Protein AF-A0A939KJ71-F1 (afdb_monomer)

Nearest PDB structures (foldseek):
  4nn3-assembly1_A  TM=8.579E-01  e=1.522E-02  Maridesulfovibrio salexigens DSM 2638
  8tqn-assembly1_A  TM=7.950E-01  e=3.765E-02  Oleidesulfovibrio alaskensis G20
  4ovr-assembly2_B  TM=7.615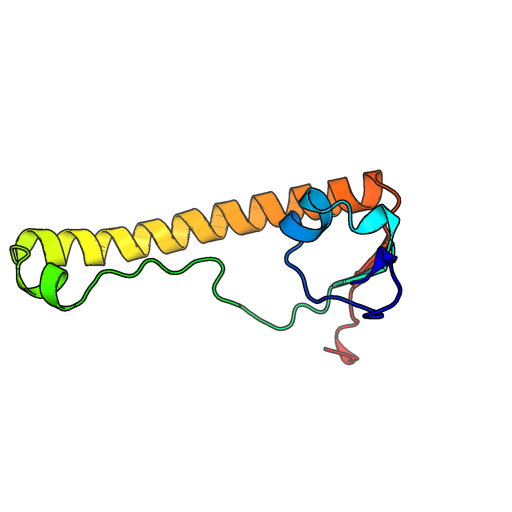E-01  e=6.085E-01  Xanthobacter autotrophicus Py2
  4n8g-assembly1_A  TM=7.804E-01  e=2.081E+00  Chromohalobacter israelensis DSM 3043
  4pfb-assembly1_A  TM=7.690E-01  e=6.251E+00  Fusobacterium nucleatum subsp. nucleatum ATCC 25586

Mean predicted aligned error: 3.79 Å

Secondary structure (DSSP, 8-state):
-TTTTS-S-----HHHHHHTTGGGT--EEEE-------S------HHHHHHS-HHHHHHHHHHHHHHHHHHHHHHHHHHHHHHHHHHHTT-EEEEPPSTT-

Foldseek 3Di:
DQQVVPDVDDDDQLLVCLVVVVCVRPQEAEAECPDDDQPDDDDDDPVVLVPDDPVVNVVCVVVVVVVRVVVVVVSVVSSVVSVVSSVVSVHDYHYDDPVRD

pLDDT: mean 94.19, std 5.19, range [70.31, 98.69]

Structure (mmCIF, N/CA/C/O backbone):
data_AF-A0A939KJ71-F1
#
_entry.id   AF-A0A939KJ71-F1
#
loop_
_atom_site.group_PDB
_atom_site.id
_atom_site.type_symbol
_atom_site.label_atom_id
_atom_site.label_alt_id
_atom_site.label_comp_id
_atom_site.label_asym_id
_atom_site.label_entity_id
_atom_site.label_seq_id
_atom_site.pdbx_PDB_ins_code
_atom_site.Cartn_x
_atom_site.Cartn_y
_atom_site.Cartn_z
_atom_site.occupancy
_atom_site.B_iso_or_equiv
_atom_site.auth_seq_id
_atom_site.auth_comp_id
_atom_site.auth_asym_id
_atom_site.auth_atom_id
_atom_site.pdbx_PDB_model_num
ATOM 1 N N . MET A 1 1 ? 18.173 -0.935 1.200 1.00 90.81 1 MET A N 1
ATOM 2 C CA . MET A 1 1 ? 18.177 -2.408 1.062 1.00 90.81 1 MET A CA 1
ATOM 3 C C . MET A 1 1 ? 18.397 -2.805 -0.389 1.00 90.81 1 MET A C 1
ATOM 5 O O . MET A 1 1 ? 19.435 -3.387 -0.652 1.00 90.81 1 MET A O 1
ATOM 9 N N . LEU A 1 2 ? 17.510 -2.416 -1.316 1.00 95.56 2 LEU A N 1
ATOM 10 C CA . LEU A 1 2 ? 17.660 -2.731 -2.749 1.00 95.56 2 LEU A CA 1
ATOM 11 C C . LEU A 1 2 ? 18.932 -2.129 -3.368 1.00 95.56 2 LEU A C 1
ATOM 13 O O . LEU A 1 2 ? 19.757 -2.856 -3.898 1.00 95.56 2 LEU A O 1
ATOM 17 N N . GLN A 1 3 ? 19.160 -0.820 -3.198 1.00 96.00 3 GLN A N 1
ATOM 18 C CA . GLN A 1 3 ? 20.342 -0.136 -3.755 1.00 96.00 3 GLN A CA 1
ATOM 19 C C . GLN A 1 3 ? 21.681 -0.764 -3.334 1.00 96.00 3 GLN A C 1
ATOM 21 O O . GLN A 1 3 ? 22.650 -0.740 -4.083 1.00 96.00 3 GLN A O 1
ATOM 26 N N . THR A 1 4 ? 21.748 -1.295 -2.113 1.00 96.75 4 THR A N 1
ATOM 27 C CA . THR A 1 4 ? 22.967 -1.888 -1.551 1.00 96.75 4 THR A CA 1
ATOM 28 C C . THR A 1 4 ? 23.067 -3.390 -1.812 1.00 96.75 4 THR A C 1
ATOM 30 O O . THR A 1 4 ? 24.006 -4.008 -1.325 1.00 96.75 4 THR A O 1
ATOM 33 N N . GLY A 1 5 ? 22.082 -3.996 -2.486 1.00 95.25 5 GLY A N 1
ATOM 34 C CA . GLY A 1 5 ? 22.006 -5.445 -2.690 1.00 95.25 5 GLY A CA 1
ATOM 35 C C . GLY A 1 5 ? 21.759 -6.254 -1.412 1.00 95.25 5 GLY A C 1
ATOM 36 O O . GLY A 1 5 ? 22.042 -7.443 -1.381 1.00 95.25 5 GLY A O 1
ATOM 37 N N . LEU A 1 6 ? 21.257 -5.633 -0.334 1.00 97.38 6 LEU A N 1
ATOM 38 C CA . LEU A 1 6 ? 20.902 -6.370 0.891 1.00 97.38 6 LEU A CA 1
ATOM 39 C C . LEU A 1 6 ? 19.630 -7.212 0.695 1.00 97.38 6 LEU A C 1
ATOM 41 O O . LEU A 1 6 ? 19.444 -8.218 1.368 1.00 97.38 6 LEU A O 1
ATOM 45 N N . ALA A 1 7 ? 18.749 -6.768 -0.198 1.00 97.12 7 ALA A N 1
ATOM 46 C CA . ALA A 1 7 ? 17.580 -7.511 -0.642 1.00 97.12 7 ALA A CA 1
ATOM 47 C C . ALA A 1 7 ? 17.511 -7.429 -2.169 1.00 97.12 7 ALA A C 1
ATOM 49 O O . ALA A 1 7 ? 17.772 -6.359 -2.722 1.00 97.12 7 ALA A O 1
ATOM 50 N N . ASP A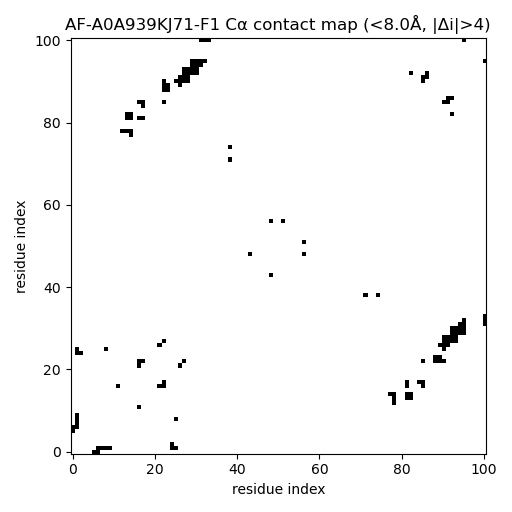 1 8 ? 17.135 -8.529 -2.817 1.00 95.12 8 ASP A N 1
ATOM 51 C CA . ASP A 1 8 ? 17.040 -8.612 -4.280 1.00 95.12 8 ASP A CA 1
ATOM 52 C C . ASP A 1 8 ? 15.734 -8.013 -4.820 1.00 95.12 8 ASP A C 1
ATOM 54 O O . ASP A 1 8 ? 15.689 -7.483 -5.928 1.00 95.12 8 ASP A O 1
ATOM 58 N N . CYS A 1 9 ? 14.656 -8.072 -4.033 1.00 95.12 9 CYS A N 1
ATOM 59 C CA . CYS A 1 9 ? 13.343 -7.557 -4.407 1.00 95.12 9 CYS A CA 1
ATOM 60 C C . CYS A 1 9 ? 12.574 -7.015 -3.194 1.00 95.12 9 CYS A C 1
ATOM 62 O O . CYS A 1 9 ? 12.933 -7.241 -2.036 1.00 95.12 9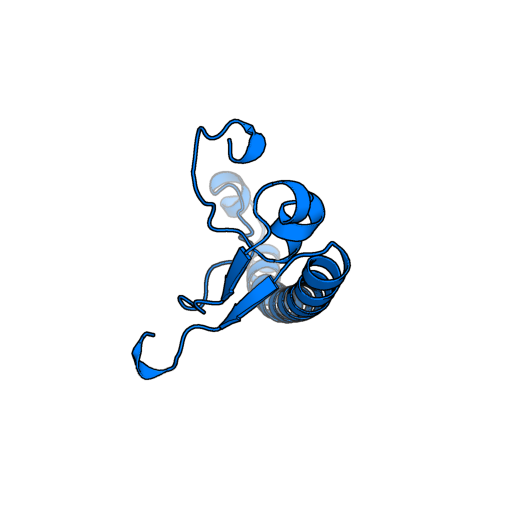 CYS A O 1
ATOM 64 N N . GLY A 1 10 ? 11.513 -6.254 -3.467 1.00 94.00 10 GLY A N 1
ATOM 65 C CA . GLY A 1 10 ? 10.602 -5.737 -2.452 1.00 94.00 10 GLY A CA 1
ATOM 66 C C . GLY A 1 10 ? 9.161 -5.808 -2.938 1.00 94.00 10 GLY A C 1
ATOM 67 O O . GLY A 1 10 ? 8.876 -5.463 -4.081 1.00 94.00 10 GLY A O 1
ATOM 68 N N . MET A 1 11 ? 8.255 -6.233 -2.060 1.00 93.62 11 MET A N 1
ATOM 69 C CA . MET A 1 11 ? 6.816 -6.170 -2.306 1.00 93.62 11 MET A CA 1
ATOM 70 C C . MET A 1 11 ? 6.303 -4.813 -1.833 1.00 93.62 11 MET A C 1
ATOM 72 O O . MET A 1 11 ? 6.378 -4.492 -0.646 1.00 93.62 11 MET A O 1
ATOM 76 N N . LEU A 1 12 ? 5.828 -4.002 -2.773 1.00 92.00 12 LEU A N 1
ATOM 77 C CA . LEU A 1 12 ? 5.463 -2.611 -2.541 1.00 92.00 12 LEU A CA 1
ATOM 78 C C . LEU A 1 12 ? 4.148 -2.289 -3.240 1.00 92.00 12 LEU A C 1
ATOM 80 O O . LEU A 1 12 ? 3.839 -2.840 -4.294 1.00 92.00 12 LEU A O 1
ATOM 84 N N . TRP A 1 13 ? 3.420 -1.327 -2.682 1.00 92.06 13 TRP A N 1
ATOM 85 C CA . TRP A 1 13 ? 2.344 -0.667 -3.408 1.00 92.06 13 TRP A CA 1
ATOM 86 C C . TRP A 1 13 ? 2.916 0.189 -4.552 1.00 92.06 13 TRP A C 1
ATOM 88 O O . TRP A 1 13 ? 4.000 0.766 -4.381 1.00 92.06 13 TRP A O 1
ATOM 98 N N . PRO A 1 14 ? 2.217 0.330 -5.695 1.00 92.88 14 PRO A N 1
ATOM 99 C CA . PRO A 1 14 ? 2.713 1.111 -6.831 1.00 92.88 14 PRO A CA 1
ATOM 100 C C . PRO A 1 14 ? 3.100 2.550 -6.463 1.00 92.88 14 PRO A C 1
ATOM 102 O O . PRO A 1 14 ? 4.134 3.051 -6.903 1.00 92.88 14 PRO A O 1
ATOM 105 N N . GLU A 1 15 ? 2.336 3.207 -5.589 1.00 93.62 15 GLU A N 1
ATOM 106 C CA . GLU A 1 15 ? 2.628 4.569 -5.141 1.00 93.62 15 GLU A CA 1
ATOM 107 C C . GLU A 1 15 ? 3.919 4.668 -4.323 1.00 93.62 15 GLU A C 1
ATOM 109 O O . GLU A 1 15 ? 4.627 5.677 -4.392 1.00 93.62 15 GLU A O 1
ATOM 114 N N . ALA A 1 16 ? 4.261 3.622 -3.568 1.00 93.94 16 ALA A N 1
ATOM 115 C CA . ALA A 1 16 ? 5.518 3.560 -2.836 1.00 93.94 16 ALA A CA 1
ATOM 116 C C . ALA A 1 16 ? 6.689 3.345 -3.802 1.00 93.94 16 ALA A C 1
ATOM 118 O O . ALA A 1 16 ? 7.740 3.963 -3.625 1.00 93.94 16 ALA A O 1
ATOM 119 N N . ALA A 1 17 ? 6.496 2.538 -4.852 1.00 95.75 17 ALA A N 1
ATOM 120 C CA . ALA A 1 17 ? 7.513 2.318 -5.876 1.00 95.75 17 ALA A CA 1
ATOM 121 C C . ALA A 1 17 ? 7.936 3.629 -6.562 1.00 95.75 17 ALA A C 1
ATOM 123 O O . ALA A 1 17 ? 9.127 3.859 -6.771 1.00 95.75 17 ALA A O 1
ATOM 124 N N . VAL A 1 18 ? 6.984 4.526 -6.831 1.00 96.19 18 VAL A N 1
ATOM 125 C CA . VAL A 1 18 ? 7.273 5.864 -7.371 1.00 96.19 18 VAL A CA 1
ATOM 126 C C . VAL A 1 18 ? 7.874 6.783 -6.309 1.00 96.19 18 VAL A C 1
ATOM 128 O O . VAL A 1 18 ? 8.910 7.399 -6.548 1.00 96.19 18 VAL A O 1
ATOM 131 N N . THR A 1 19 ? 7.270 6.853 -5.117 1.00 96.12 19 THR A N 1
ATOM 132 C CA . THR A 1 19 ? 7.722 7.753 -4.035 1.00 96.12 19 THR A CA 1
ATOM 133 C C . THR A 1 19 ? 9.184 7.507 -3.655 1.00 96.12 19 THR A C 1
ATOM 135 O O . THR A 1 19 ? 9.933 8.454 -3.419 1.00 96.12 19 THR A O 1
ATOM 138 N N . PHE A 1 20 ? 9.605 6.241 -3.626 1.00 96.31 20 PHE A N 1
ATOM 139 C CA . PHE A 1 20 ? 10.974 5.844 -3.295 1.00 96.31 20 PHE A CA 1
ATOM 140 C C . PHE A 1 20 ? 11.886 5.675 -4.514 1.00 96.31 20 PHE A C 1
ATOM 142 O O . PHE A 1 20 ? 13.008 5.201 -4.351 1.00 96.31 20 PHE A O 1
ATOM 149 N N . LYS A 1 21 ? 11.429 6.062 -5.714 1.00 96.69 21 LYS A N 1
ATOM 150 C CA . LYS A 1 21 ? 12.203 5.995 -6.964 1.00 96.69 21 LYS A CA 1
ATOM 151 C C . LYS A 1 21 ? 12.774 4.605 -7.241 1.00 96.69 21 LYS A C 1
ATOM 153 O O . LYS A 1 21 ? 13.913 4.447 -7.670 1.00 96.69 21 LYS A O 1
ATOM 158 N N . ILE A 1 22 ? 11.972 3.576 -6.987 1.00 97.50 22 ILE A N 1
ATOM 159 C CA . ILE A 1 22 ? 12.412 2.182 -7.067 1.00 97.50 22 ILE A CA 1
ATOM 160 C C . ILE A 1 22 ? 12.905 1.822 -8.471 1.00 97.50 22 ILE A C 1
ATOM 162 O O . ILE A 1 22 ? 13.836 1.033 -8.581 1.00 97.50 22 ILE A O 1
ATOM 166 N N . ALA A 1 23 ? 12.382 2.465 -9.520 1.00 97.12 23 ALA A N 1
ATOM 167 C CA . ALA A 1 23 ? 12.849 2.277 -10.893 1.00 97.12 23 ALA A CA 1
ATOM 168 C C . ALA A 1 23 ? 14.369 2.499 -11.067 1.00 97.12 23 ALA A C 1
ATOM 170 O O . ALA A 1 23 ? 14.979 1.838 -11.901 1.00 97.12 23 ALA A O 1
ATOM 171 N N . GLU A 1 24 ? 15.006 3.349 -10.249 1.00 97.19 24 GLU A N 1
ATOM 172 C CA . GLU A 1 24 ? 16.453 3.615 -10.319 1.00 97.19 24 GLU A CA 1
ATOM 173 C C . GLU A 1 24 ? 17.313 2.425 -9.855 1.00 97.19 24 GLU A C 1
ATOM 175 O O . GLU A 1 24 ? 18.484 2.324 -10.219 1.00 97.19 24 GLU A O 1
ATOM 180 N N . VAL A 1 25 ? 16.757 1.533 -9.027 1.00 96.94 25 VAL A N 1
ATOM 181 C CA . VAL A 1 25 ? 17.510 0.456 -8.351 1.00 96.94 25 VAL A CA 1
ATOM 182 C C . VAL A 1 25 ? 16.898 -0.937 -8.525 1.00 96.94 25 VAL A C 1
ATOM 184 O O . VAL A 1 25 ? 17.565 -1.929 -8.253 1.00 96.94 25 VAL A O 1
ATOM 187 N N . ALA A 1 26 ? 15.646 -1.024 -8.972 1.00 97.31 26 ALA A N 1
ATOM 188 C CA . ALA A 1 26 ? 14.918 -2.249 -9.286 1.00 97.31 26 ALA A CA 1
ATOM 189 C C . ALA A 1 26 ? 13.884 -1.948 -10.397 1.00 97.31 26 ALA A C 1
ATOM 191 O O . ALA A 1 26 ? 12.720 -1.664 -10.108 1.00 97.31 26 ALA A O 1
ATOM 192 N N . PRO A 1 27 ? 14.296 -1.975 -11.679 1.00 96.88 27 PRO A N 1
ATOM 193 C CA . PRO A 1 27 ? 13.476 -1.487 -12.789 1.00 96.88 27 PRO A CA 1
ATOM 194 C C . PRO A 1 27 ? 12.373 -2.458 -13.228 1.00 96.88 27 PRO A C 1
ATOM 196 O O . PRO A 1 27 ? 11.560 -2.096 -14.069 1.00 96.88 27 PRO A O 1
ATOM 199 N N . TYR A 1 28 ? 12.310 -3.676 -12.685 1.00 97.12 28 TYR A N 1
ATOM 200 C CA . TYR A 1 28 ? 11.305 -4.673 -13.057 1.00 97.12 28 TYR A CA 1
ATOM 201 C C . TYR A 1 28 ? 10.278 -4.844 -11.939 1.00 97.12 28 TYR A C 1
ATOM 203 O O . TYR A 1 28 ? 10.610 -5.285 -10.840 1.00 97.12 28 TYR A O 1
ATOM 211 N N . MET A 1 29 ? 9.022 -4.514 -12.232 1.00 96.69 29 MET A N 1
ATOM 212 C CA . MET A 1 29 ? 7.882 -4.735 -11.347 1.00 96.69 29 MET A CA 1
ATOM 213 C C . MET A 1 29 ? 7.072 -5.928 -11.851 1.00 96.69 29 MET A C 1
ATOM 215 O O . MET A 1 29 ? 6.648 -5.945 -13.004 1.00 96.69 29 MET A O 1
ATOM 219 N N . LEU A 1 30 ? 6.812 -6.898 -10.975 1.00 95.69 30 LEU A N 1
ATOM 220 C CA . LEU A 1 30 ? 5.868 -7.980 -11.241 1.00 95.69 30 LEU A CA 1
ATOM 221 C C . LEU A 1 30 ? 4.490 -7.594 -10.695 1.00 95.69 30 LEU A C 1
ATOM 223 O O . LEU A 1 30 ? 4.308 -7.459 -9.485 1.00 95.69 30 LEU A O 1
ATOM 227 N N . GLN A 1 31 ? 3.512 -7.440 -11.580 1.00 93.50 31 GLN A N 1
ATOM 228 C CA . GLN A 1 31 ? 2.109 -7.318 -11.215 1.00 93.50 31 GLN A CA 1
ATOM 229 C C . GLN A 1 31 ? 1.529 -8.722 -11.031 1.00 93.50 31 GLN A C 1
ATOM 231 O O . GLN A 1 31 ? 1.082 -9.366 -11.978 1.00 93.50 31 GLN A O 1
ATOM 236 N N . ALA A 1 32 ? 1.590 -9.197 -9.789 1.00 90.69 32 ALA A N 1
ATOM 237 C CA . ALA A 1 32 ? 1.123 -10.528 -9.418 1.00 90.69 32 ALA A CA 1
ATOM 238 C C . ALA A 1 32 ? -0.348 -10.563 -8.962 1.00 90.69 32 ALA A C 1
ATOM 240 O O . ALA A 1 32 ? -0.920 -11.642 -8.878 1.00 90.69 32 ALA A O 1
ATOM 241 N N . ASP A 1 33 ? -0.945 -9.405 -8.648 1.00 87.75 33 ASP A N 1
ATOM 242 C CA . ASP A 1 33 ? -2.330 -9.273 -8.172 1.00 87.75 33 ASP A CA 1
ATOM 243 C C . ASP A 1 33 ? -2.703 -10.316 -7.097 1.00 87.75 33 ASP A C 1
ATOM 245 O O . ASP A 1 33 ? -3.712 -11.010 -7.190 1.00 87.75 33 ASP A O 1
ATOM 249 N N . LEU A 1 34 ? -1.880 -10.389 -6.039 1.00 87.44 34 LEU A N 1
ATOM 250 C CA . LEU A 1 34 ? -1.929 -11.373 -4.938 1.00 87.44 34 LEU A CA 1
ATOM 251 C C . LEU A 1 34 ? -3.206 -11.331 -4.065 1.00 87.44 34 LEU A C 1
ATOM 253 O O . LEU A 1 34 ? -3.261 -11.959 -3.007 1.00 87.44 34 LEU A O 1
ATOM 257 N N . GLY A 1 35 ? -4.225 -10.579 -4.476 1.00 84.50 35 GLY A N 1
ATOM 258 C CA . GLY A 1 35 ? -5.485 -10.388 -3.768 1.00 84.50 35 GLY A CA 1
ATOM 259 C C . GLY A 1 35 ? -5.640 -9.007 -3.131 1.00 84.50 35 GLY A C 1
ATOM 260 O O . GLY A 1 35 ? -4.775 -8.134 -3.214 1.00 84.50 35 GLY A O 1
ATOM 261 N N . ALA A 1 36 ? -6.796 -8.803 -2.497 1.00 81.00 36 ALA A N 1
ATOM 262 C CA . ALA A 1 36 ? -7.108 -7.563 -1.799 1.00 81.00 36 ALA A CA 1
ATOM 263 C C . ALA A 1 36 ? -6.360 -7.493 -0.460 1.00 81.00 36 ALA A C 1
ATOM 265 O O . ALA A 1 36 ? -6.443 -8.404 0.364 1.00 81.00 36 ALA A O 1
ATOM 266 N N . VAL A 1 37 ? -5.672 -6.379 -0.223 1.00 77.38 37 VAL A N 1
ATOM 267 C CA . VAL A 1 37 ? -4.927 -6.110 1.014 1.00 77.38 37 VAL A CA 1
ATOM 268 C C . VAL A 1 37 ? -5.413 -4.799 1.623 1.00 77.38 37 VAL A C 1
ATOM 270 O O . VAL A 1 37 ? -5.873 -3.906 0.907 1.00 77.38 37 VAL A O 1
ATOM 273 N N . ASN A 1 38 ? -5.338 -4.663 2.949 1.00 74.62 38 ASN A N 1
ATOM 274 C CA . ASN A 1 38 ? -5.783 -3.436 3.602 1.00 74.62 38 ASN A CA 1
ATOM 275 C C . ASN A 1 38 ? -4.867 -2.267 3.188 1.00 74.62 38 ASN A C 1
ATOM 277 O O . ASN A 1 38 ? -3.666 -2.278 3.448 1.00 74.62 38 ASN A O 1
ATOM 281 N N . SER A 1 39 ? -5.425 -1.241 2.539 1.00 70.31 39 SER A N 1
ATOM 282 C CA . SER A 1 39 ? -4.629 -0.068 2.150 1.00 70.31 39 SER A CA 1
ATOM 283 C C . SER A 1 39 ? -4.312 0.812 3.365 1.00 70.31 39 SER A C 1
ATOM 285 O O . SER A 1 39 ? -3.183 1.286 3.531 1.00 70.31 39 SER A O 1
ATOM 287 N N . LYS A 1 40 ? -5.299 1.004 4.253 1.00 81.31 40 LYS A N 1
ATOM 288 C CA . LYS A 1 40 ? -5.187 1.740 5.520 1.00 81.31 40 LYS A CA 1
ATOM 289 C C . LYS A 1 40 ? -6.146 1.167 6.556 1.00 81.31 40 LYS A C 1
ATOM 291 O O . LYS A 1 40 ? -7.184 0.612 6.207 1.00 81.31 40 LYS A O 1
ATOM 296 N N . THR A 1 41 ? -5.804 1.361 7.824 1.00 86.38 41 THR A N 1
ATOM 297 C CA . THR A 1 41 ? -6.662 1.028 8.964 1.00 86.38 41 THR A CA 1
ATOM 298 C C . THR A 1 41 ? -6.789 2.264 9.840 1.00 86.38 41 THR A C 1
ATOM 300 O O . THR A 1 41 ? -5.778 2.876 10.182 1.00 86.38 41 THR A O 1
ATOM 303 N N . ILE A 1 42 ? -8.019 2.622 10.207 1.00 90.69 42 ILE A N 1
ATOM 304 C CA . ILE A 1 42 ? -8.278 3.600 11.264 1.00 90.69 42 ILE A CA 1
ATOM 305 C C . ILE A 1 42 ? -8.477 2.820 12.558 1.00 90.69 42 ILE A C 1
ATOM 307 O O . ILE A 1 42 ? -9.280 1.891 12.615 1.00 90.69 42 ILE A O 1
ATOM 311 N N . THR A 1 43 ? -7.740 3.197 13.596 1.00 94.19 43 THR A N 1
ATOM 312 C CA . THR A 1 43 ? -7.849 2.597 14.926 1.00 94.19 43 THR A CA 1
ATOM 313 C C . THR A 1 43 ? -8.038 3.680 15.971 1.00 94.19 43 THR A C 1
ATOM 315 O O . THR A 1 43 ? -7.470 4.766 15.855 1.00 94.19 43 THR A O 1
ATOM 318 N N . VAL A 1 44 ? -8.775 3.354 17.026 1.00 96.44 44 VAL A N 1
ATOM 319 C CA . VAL A 1 44 ? -9.001 4.213 18.188 1.00 96.44 44 VAL A CA 1
ATOM 320 C C . VAL A 1 44 ? -8.563 3.469 19.446 1.00 96.44 44 VAL A C 1
ATOM 322 O O . VAL A 1 44 ? -8.699 2.248 19.530 1.00 96.44 44 VAL A O 1
ATOM 325 N N . ASN A 1 45 ? -8.000 4.186 20.419 1.00 98.31 45 ASN A N 1
ATOM 326 C CA . ASN A 1 45 ? -7.698 3.599 21.721 1.00 98.31 45 ASN A CA 1
ATOM 327 C C . ASN A 1 45 ? -9.001 3.108 22.383 1.00 98.31 45 ASN A C 1
ATOM 329 O O . ASN A 1 45 ? -9.997 3.830 22.399 1.00 98.31 45 ASN A O 1
ATOM 333 N N . ALA A 1 46 ? -8.980 1.889 22.924 1.00 98.31 46 ALA A N 1
ATOM 334 C CA . ALA A 1 46 ? -10.178 1.241 23.454 1.00 98.31 46 ALA A CA 1
ATOM 335 C C . ALA A 1 46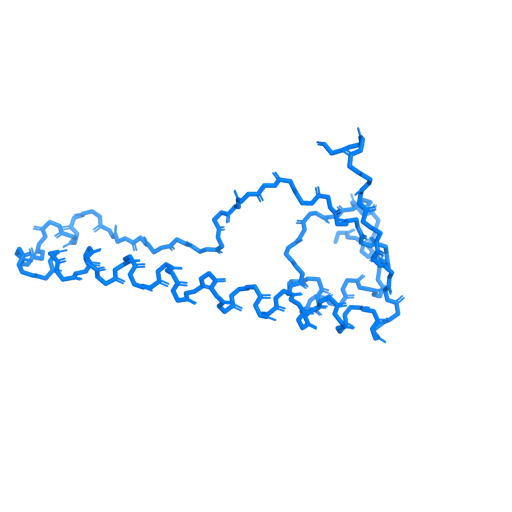 ? -10.769 1.974 24.669 1.00 98.31 46 ALA A C 1
ATOM 337 O O . ALA A 1 46 ? -11.984 2.154 24.739 1.00 98.31 46 ALA A O 1
ATOM 338 N N . ASP A 1 47 ? -9.921 2.449 25.584 1.00 98.69 47 ASP A N 1
ATOM 339 C CA . ASP A 1 47 ? -10.371 3.170 26.777 1.00 98.69 47 ASP A CA 1
ATOM 340 C C . ASP A 1 47 ? -11.012 4.501 26.388 1.00 98.69 47 ASP A C 1
ATOM 342 O O . ASP A 1 47 ? -12.090 4.841 26.866 1.00 98.69 47 ASP A O 1
ATOM 346 N N . TYR A 1 48 ? -10.398 5.225 25.450 1.00 98.38 48 TYR A N 1
ATOM 347 C CA . TYR A 1 48 ? -10.960 6.461 24.923 1.00 98.38 48 TYR A CA 1
ATOM 348 C C . TYR A 1 48 ? -12.301 6.215 24.227 1.00 98.38 48 TYR A C 1
ATOM 350 O O . TYR A 1 48 ? -13.270 6.919 24.506 1.00 98.38 48 TYR A O 1
ATOM 358 N N . TRP A 1 49 ? -12.387 5.183 23.382 1.00 98.19 49 TRP A N 1
ATOM 359 C CA . TRP A 1 49 ? -13.628 4.801 22.708 1.00 98.19 49 TRP A CA 1
ATOM 360 C C . TRP A 1 49 ? -14.773 4.570 23.698 1.00 98.19 49 TRP A C 1
ATOM 362 O O . TRP A 1 49 ? -15.875 5.077 23.490 1.00 98.19 49 TRP A O 1
ATOM 372 N N . ALA A 1 50 ? -14.500 3.882 24.810 1.00 98.38 50 ALA A N 1
ATOM 373 C CA . ALA A 1 50 ? -15.485 3.615 25.856 1.00 98.38 50 ALA A CA 1
ATOM 374 C C . ALA A 1 50 ? -16.004 4.883 26.559 1.00 98.38 50 ALA A C 1
ATOM 376 O O . ALA A 1 50 ? -17.089 4.851 27.136 1.00 98.38 50 ALA A O 1
ATOM 377 N N . THR A 1 51 ? -15.265 5.998 26.501 1.00 98.50 51 THR A N 1
ATOM 378 C CA . THR A 1 51 ? -15.715 7.292 27.045 1.00 98.50 51 THR A CA 1
ATOM 379 C C . THR A 1 51 ? -16.572 8.106 26.072 1.00 98.50 51 THR A C 1
ATOM 381 O O . THR A 1 51 ? -17.177 9.098 26.482 1.00 98.50 51 THR A O 1
ATOM 384 N N . LEU A 1 52 ? -16.640 7.715 24.794 1.00 98.38 52 LEU A N 1
ATOM 385 C CA . LEU A 1 52 ? -17.418 8.436 23.789 1.00 98.38 52 LEU A CA 1
ATOM 386 C C . LEU A 1 52 ? -18.929 8.218 23.979 1.00 98.38 52 LEU A C 1
ATOM 388 O O . LEU A 1 52 ? -19.354 7.092 24.248 1.00 98.38 52 LEU A O 1
ATOM 392 N N . PRO A 1 53 ? -19.761 9.256 23.772 1.00 98.69 53 PRO A N 1
ATOM 393 C CA . PRO A 1 53 ? -21.210 9.096 23.709 1.00 98.69 53 PRO A CA 1
ATOM 394 C C . PRO A 1 53 ? -21.631 8.087 22.632 1.00 98.69 53 PRO A C 1
ATOM 396 O O . PRO A 1 53 ? -21.003 8.001 21.575 1.00 98.69 53 PRO A O 1
ATOM 399 N N . GLY A 1 54 ? -22.735 7.372 22.865 1.00 98.38 54 GLY A N 1
ATOM 400 C CA . GLY A 1 54 ? -23.239 6.357 21.931 1.00 98.38 54 GLY A CA 1
ATOM 401 C C . GLY A 1 54 ? -23.497 6.899 20.520 1.00 98.38 54 GLY A C 1
ATOM 402 O O . GLY A 1 54 ? -23.097 6.269 19.548 1.00 98.38 54 GLY A O 1
ATOM 403 N N . GLU A 1 55 ? -24.055 8.109 20.404 1.00 98.44 55 GLU A N 1
ATOM 404 C CA . GLU A 1 55 ? -24.290 8.771 19.108 1.00 98.44 55 GLU A CA 1
ATOM 405 C C . GLU A 1 55 ? -22.989 9.032 18.327 1.00 98.44 55 GLU A C 1
ATOM 407 O O . GLU A 1 55 ? -22.953 8.939 17.098 1.00 98.44 55 GLU A O 1
ATOM 412 N N . VAL A 1 56 ? -21.891 9.311 19.037 1.00 98.38 56 VAL A N 1
ATOM 413 C CA . VAL A 1 56 ? -20.575 9.532 18.430 1.00 98.38 56 VAL A CA 1
ATOM 414 C C . VAL A 1 56 ? -20.003 8.203 17.955 1.00 98.38 56 VAL A C 1
ATOM 416 O O . VAL A 1 56 ? -19.501 8.123 16.837 1.00 98.38 56 VAL A O 1
ATOM 419 N N . GLN A 1 57 ? -20.112 7.146 18.766 1.00 98.44 57 GLN A N 1
ATOM 420 C CA . GLN A 1 57 ? -19.691 5.802 18.367 1.00 98.44 57 GLN A CA 1
ATOM 421 C C . GLN A 1 57 ? -20.457 5.316 17.130 1.00 98.44 57 GLN A C 1
ATOM 423 O O . GLN A 1 57 ? -19.852 4.778 16.203 1.00 98.44 57 GLN A O 1
ATOM 428 N N . GLU A 1 58 ? -21.773 5.523 17.091 1.00 98.25 58 GLU A N 1
ATOM 429 C CA . GLU A 1 58 ? -22.623 5.169 15.953 1.00 98.25 58 GLU A CA 1
ATOM 430 C C . GLU A 1 58 ? -22.209 5.932 14.690 1.00 98.25 58 GLU A C 1
ATOM 432 O O . GLU A 1 58 ? -21.945 5.318 13.655 1.00 98.25 58 GLU A O 1
ATOM 437 N N . THR A 1 59 ? -22.043 7.253 14.799 1.00 98.19 59 THR A N 1
ATOM 438 C CA . THR A 1 59 ? -21.608 8.105 13.682 1.00 98.19 59 THR A CA 1
ATOM 439 C C . THR A 1 59 ? -20.240 7.680 13.148 1.00 98.19 59 THR A C 1
ATOM 441 O O . THR A 1 59 ? -20.061 7.543 11.940 1.00 98.19 59 THR A O 1
ATOM 444 N N . LEU A 1 60 ? -19.267 7.436 14.032 1.00 97.25 60 LEU A N 1
ATOM 445 C CA . LEU A 1 60 ? -17.922 7.022 13.631 1.00 97.25 60 LEU A CA 1
ATOM 446 C C . LEU A 1 60 ? -17.923 5.655 12.938 1.00 97.25 60 LEU A C 1
ATOM 448 O O . LEU A 1 60 ? -17.207 5.485 11.955 1.00 97.25 60 LEU A O 1
ATOM 452 N N . ASN A 1 61 ? -18.737 4.700 13.400 1.00 96.06 61 ASN A N 1
ATOM 453 C CA . ASN A 1 61 ? -18.879 3.404 12.732 1.00 96.06 61 ASN A CA 1
ATOM 454 C C . ASN A 1 61 ? -19.514 3.535 11.344 1.00 96.06 61 ASN A C 1
ATOM 456 O O . ASN A 1 61 ? -19.037 2.904 10.403 1.00 96.06 61 ASN A O 1
ATOM 460 N N . ALA A 1 62 ? -20.556 4.359 11.205 1.00 96.38 62 ALA A N 1
ATOM 461 C CA . ALA A 1 62 ? -21.199 4.595 9.916 1.00 96.38 62 ALA A CA 1
ATOM 462 C C . ALA A 1 62 ? -20.217 5.227 8.914 1.00 96.38 62 ALA A C 1
ATOM 464 O O . ALA A 1 62 ? -19.974 4.677 7.842 1.00 96.38 62 ALA A O 1
ATOM 465 N N . VAL A 1 63 ? -19.562 6.323 9.308 1.00 96.94 63 VAL A N 1
ATOM 466 C CA . VAL A 1 63 ? -18.629 7.055 8.437 1.00 96.94 63 VAL A CA 1
ATOM 467 C C . VAL A 1 63 ? -17.361 6.248 8.136 1.00 96.94 63 VAL A C 1
ATOM 469 O O . VAL A 1 63 ? -16.747 6.446 7.092 1.00 96.94 63 VAL A O 1
ATOM 472 N N . ALA A 1 64 ? -16.956 5.305 8.994 1.00 95.00 64 ALA A N 1
ATOM 473 C CA . ALA A 1 64 ? -15.820 4.428 8.702 1.00 95.00 64 ALA A CA 1
ATOM 474 C C . ALA A 1 64 ? -16.039 3.574 7.438 1.00 95.00 64 ALA A C 1
ATOM 476 O O . ALA A 1 64 ? -15.076 3.294 6.720 1.00 95.00 64 ALA A O 1
ATOM 477 N N . VAL A 1 65 ? -17.286 3.187 7.142 1.00 93.44 65 VAL A N 1
ATOM 478 C CA . VAL A 1 65 ? -17.641 2.452 5.917 1.00 93.44 65 VAL A CA 1
ATOM 479 C C . VAL A 1 65 ? -17.524 3.362 4.695 1.00 93.44 65 VAL A C 1
ATOM 481 O O . VAL A 1 65 ? -16.847 2.999 3.734 1.00 93.44 65 VAL A O 1
ATOM 484 N N . ASP A 1 66 ? -18.085 4.570 4.767 1.00 95.00 66 ASP A N 1
ATOM 485 C CA . ASP A 1 66 ? -17.993 5.564 3.689 1.00 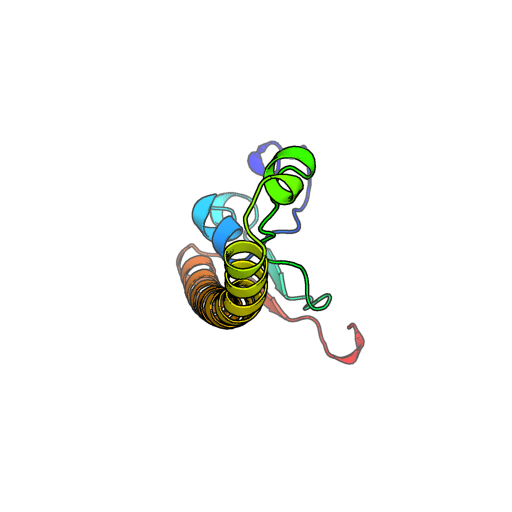95.00 66 ASP A CA 1
ATOM 486 C C . ASP A 1 66 ? -16.533 5.940 3.401 1.00 95.00 66 ASP A C 1
ATOM 488 O O . ASP A 1 66 ? -16.095 6.003 2.251 1.00 95.00 66 ASP A O 1
ATOM 492 N N . TYR A 1 67 ? -15.745 6.130 4.464 1.00 94.38 67 TYR A N 1
ATOM 493 C CA . TYR A 1 67 ? -14.314 6.390 4.375 1.00 94.38 67 TYR A CA 1
ATOM 494 C C . TYR A 1 67 ? -13.574 5.247 3.675 1.00 94.38 67 TYR A C 1
ATOM 496 O O . TYR A 1 67 ? -12.742 5.508 2.806 1.00 94.38 67 TYR A O 1
ATOM 504 N N . ARG A 1 68 ? -13.866 3.988 4.035 1.00 92.62 68 ARG A N 1
ATOM 505 C CA . ARG A 1 68 ? -13.256 2.803 3.411 1.00 92.62 68 ARG A CA 1
ATOM 506 C C . ARG A 1 68 ? -13.502 2.801 1.906 1.00 92.62 68 ARG A C 1
ATOM 508 O O . ARG A 1 68 ? -12.550 2.626 1.147 1.00 92.62 68 ARG A O 1
ATOM 515 N N . ASP A 1 69 ? -14.749 2.994 1.491 1.00 92.31 69 ASP A N 1
ATOM 516 C CA . ASP A 1 69 ? -15.136 2.896 0.083 1.00 92.31 69 ASP A CA 1
ATOM 517 C C . ASP A 1 69 ? -14.548 4.052 -0.732 1.00 92.31 69 ASP A C 1
ATOM 519 O O . ASP A 1 69 ? -13.985 3.839 -1.809 1.00 92.31 69 ASP A O 1
ATOM 523 N N . HIS A 1 70 ? -14.568 5.266 -0.177 1.00 93.81 70 HIS A N 1
ATOM 524 C CA . HIS A 1 70 ? -13.943 6.425 -0.805 1.00 93.81 70 HIS A CA 1
ATOM 525 C C . HIS A 1 70 ? -12.424 6.258 -0.954 1.00 93.81 70 HIS A C 1
ATOM 527 O O . HIS A 1 70 ? -11.862 6.501 -2.026 1.00 93.81 70 HIS A O 1
ATOM 533 N N . LEU A 1 71 ? -11.750 5.801 0.103 1.00 92.38 71 LEU A N 1
ATOM 534 C CA . LEU A 1 71 ? -10.307 5.599 0.083 1.00 92.38 71 LEU A CA 1
ATOM 535 C C . LEU A 1 71 ? -9.894 4.485 -0.886 1.00 92.38 71 LEU A C 1
ATOM 537 O O . LEU A 1 71 ? -8.851 4.610 -1.526 1.00 92.38 71 LEU A O 1
ATOM 541 N N . ALA A 1 72 ? -10.691 3.420 -1.016 1.00 91.19 72 ALA A N 1
ATOM 542 C CA . ALA A 1 72 ? -10.430 2.359 -1.985 1.00 91.19 72 ALA A CA 1
ATOM 543 C C . ALA A 1 72 ? -10.405 2.905 -3.422 1.00 91.19 72 ALA A C 1
ATOM 545 O O . ALA A 1 72 ? -9.482 2.587 -4.171 1.00 91.19 72 ALA A O 1
ATOM 546 N N . GLY A 1 73 ? -11.352 3.782 -3.776 1.00 92.12 73 GLY A N 1
ATOM 547 C CA . GLY A 1 73 ? -11.369 4.459 -5.077 1.00 92.12 73 GLY A CA 1
ATOM 548 C C . GLY A 1 73 ? -10.100 5.278 -5.323 1.00 92.12 73 GLY A C 1
ATOM 549 O O . GLY A 1 73 ? -9.392 5.046 -6.303 1.00 92.12 73 GLY A O 1
ATOM 550 N N . ILE A 1 74 ? -9.739 6.148 -4.374 1.00 93.50 74 ILE A N 1
ATOM 551 C CA . ILE A 1 74 ? -8.515 6.963 -4.458 1.00 93.50 74 ILE A CA 1
ATOM 552 C C . ILE A 1 74 ? -7.263 6.084 -4.577 1.00 93.50 74 ILE A C 1
ATOM 554 O O . ILE A 1 74 ? -6.341 6.404 -5.327 1.00 93.50 74 ILE A O 1
ATOM 558 N N . ALA A 1 75 ? -7.192 4.980 -3.828 1.00 91.81 75 ALA A N 1
ATOM 559 C CA . ALA A 1 75 ? -6.051 4.075 -3.879 1.00 91.81 75 ALA A CA 1
ATOM 560 C C . ALA A 1 75 ? -5.880 3.462 -5.277 1.00 91.81 75 ALA A C 1
ATOM 562 O O . ALA A 1 75 ? -4.752 3.379 -5.761 1.00 91.81 75 ALA A O 1
ATOM 563 N N . MET A 1 76 ? -6.976 3.084 -5.942 1.00 91.44 76 MET A N 1
ATOM 564 C CA . MET A 1 76 ? -6.928 2.544 -7.304 1.00 91.44 76 MET A CA 1
ATOM 565 C C . MET A 1 76 ? -6.506 3.604 -8.327 1.00 91.44 76 MET A C 1
ATOM 567 O O . MET A 1 76 ? -5.607 3.338 -9.123 1.00 91.44 76 MET A O 1
ATOM 571 N N . GLU A 1 77 ? -7.051 4.821 -8.242 1.00 94.81 77 GLU A N 1
ATOM 572 C CA . GLU A 1 77 ? -6.640 5.949 -9.095 1.00 94.81 77 GLU A CA 1
ATOM 573 C C . GLU A 1 77 ? -5.141 6.261 -8.938 1.00 94.81 77 GLU A C 1
ATOM 575 O O . GLU A 1 77 ? -4.404 6.415 -9.915 1.00 94.81 77 GLU A O 1
ATOM 580 N N . ARG A 1 78 ? -4.643 6.299 -7.692 1.00 94.56 78 ARG A N 1
ATOM 581 C CA . ARG A 1 78 ? -3.214 6.521 -7.423 1.00 94.56 78 ARG A CA 1
ATOM 582 C C . ARG A 1 78 ? -2.356 5.361 -7.905 1.00 94.56 78 ARG A C 1
ATOM 584 O O . ARG A 1 78 ? -1.244 5.608 -8.371 1.00 94.56 78 ARG A O 1
ATOM 591 N N . ALA A 1 79 ? -2.833 4.124 -7.798 1.00 93.00 79 ALA A N 1
ATOM 592 C CA . ALA A 1 79 ? -2.106 2.959 -8.282 1.00 93.00 79 ALA A CA 1
ATOM 593 C C . ALA A 1 79 ? -1.942 2.997 -9.808 1.00 93.00 79 ALA A C 1
ATOM 595 O O . ALA A 1 79 ? -0.846 2.730 -10.298 1.00 93.00 79 ALA A O 1
ATOM 596 N N . GLU A 1 80 ? -2.987 3.366 -10.552 1.00 95.38 80 GLU A N 1
ATOM 597 C CA . GLU A 1 80 ? -2.929 3.537 -12.010 1.00 95.38 80 GLU A CA 1
ATOM 598 C C . GLU A 1 80 ? -1.919 4.623 -12.405 1.00 95.38 80 GLU A C 1
ATOM 600 O O . GLU A 1 80 ? -0.972 4.353 -13.149 1.00 95.38 80 GLU A O 1
ATOM 605 N N . ALA A 1 81 ? -2.036 5.819 -11.817 1.00 97.75 81 ALA A N 1
ATOM 606 C CA . ALA A 1 81 ? -1.108 6.921 -12.074 1.00 97.75 81 ALA A CA 1
ATOM 607 C C . ALA A 1 81 ? 0.345 6.559 -11.717 1.00 97.75 81 ALA A C 1
ATOM 609 O O . ALA A 1 81 ? 1.284 6.920 -12.428 1.00 97.75 81 ALA A O 1
ATOM 610 N N . SER A 1 82 ? 0.546 5.809 -10.631 1.00 97.06 82 SER A N 1
ATOM 611 C CA . SER A 1 82 ? 1.885 5.409 -10.192 1.00 97.06 82 SER A CA 1
ATOM 612 C C . SER A 1 82 ? 2.518 4.372 -11.117 1.00 97.06 82 SER A C 1
ATOM 614 O O . SER A 1 82 ? 3.723 4.422 -11.343 1.00 97.06 82 SER A O 1
ATOM 616 N N . ARG A 1 83 ? 1.735 3.457 -11.699 1.00 97.06 83 ARG A N 1
ATOM 617 C CA . ARG A 1 83 ? 2.249 2.52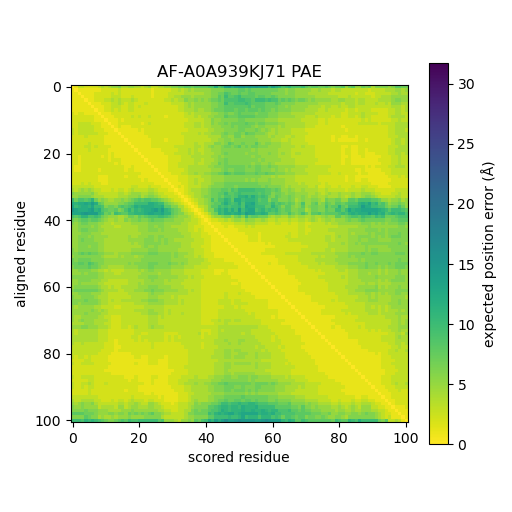0 -12.711 1.00 97.06 83 ARG A CA 1
ATOM 618 C C . ARG A 1 83 ? 2.723 3.259 -13.961 1.00 97.06 83 ARG A C 1
ATOM 620 O O . ARG A 1 83 ? 3.810 2.967 -14.452 1.00 97.06 83 ARG A O 1
ATOM 627 N N . ALA A 1 84 ? 1.965 4.256 -14.423 1.00 97.94 84 ALA A N 1
ATOM 628 C CA . ALA A 1 84 ? 2.378 5.101 -15.543 1.00 97.94 84 ALA A CA 1
ATOM 629 C C . ALA A 1 84 ? 3.686 5.855 -15.239 1.00 97.94 84 ALA A C 1
ATOM 631 O O . ALA A 1 84 ? 4.632 5.792 -16.023 1.00 97.94 84 ALA A O 1
ATOM 632 N N . ALA A 1 8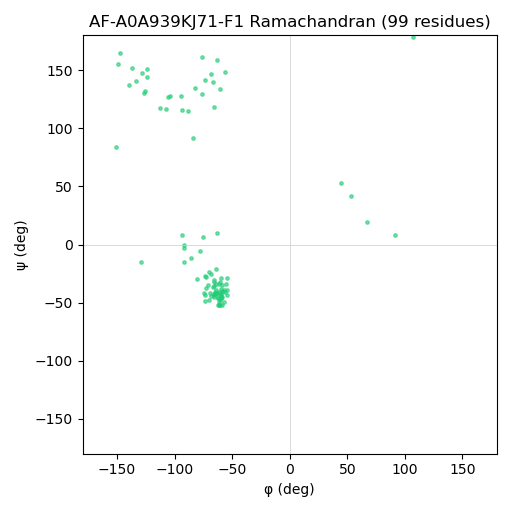5 ? 3.782 6.483 -14.062 1.00 98.25 85 ALA A N 1
ATOM 633 C CA . ALA A 1 85 ? 4.990 7.190 -13.635 1.00 98.25 85 ALA A CA 1
ATOM 634 C C . ALA A 1 85 ? 6.201 6.254 -13.452 1.00 98.25 85 ALA A C 1
ATOM 636 O O . ALA A 1 85 ? 7.333 6.641 -13.734 1.00 98.25 85 ALA A O 1
ATOM 637 N N . PHE A 1 86 ? 5.985 5.014 -13.003 1.00 98.31 86 PHE A N 1
ATOM 638 C CA . PHE A 1 86 ? 7.047 4.012 -12.901 1.00 98.31 86 PHE A CA 1
ATOM 639 C C . PHE A 1 86 ? 7.630 3.663 -14.278 1.00 98.31 86 PHE A C 1
ATOM 641 O O . PHE A 1 86 ? 8.848 3.571 -14.414 1.00 98.31 86 PHE A O 1
ATOM 648 N N . ILE A 1 87 ? 6.777 3.524 -15.300 1.00 98.12 87 ILE A N 1
ATOM 649 C CA . ILE A 1 87 ? 7.206 3.299 -16.689 1.00 98.12 87 ILE A CA 1
ATOM 650 C C . ILE A 1 87 ? 7.953 4.523 -17.233 1.00 98.12 87 ILE A C 1
ATOM 652 O O . ILE A 1 87 ? 9.024 4.378 -17.819 1.00 98.12 87 ILE A O 1
ATOM 656 N N . GLU A 1 88 ? 7.436 5.734 -17.003 1.00 98.12 88 GLU A N 1
ATOM 657 C CA . GLU A 1 88 ? 8.092 6.984 -17.417 1.00 98.12 88 GLU A CA 1
ATOM 658 C C . GLU A 1 88 ? 9.490 7.141 -16.793 1.00 98.12 88 GLU A C 1
ATOM 660 O O . GLU A 1 88 ? 10.421 7.608 -17.447 1.00 98.12 88 GLU A O 1
ATOM 665 N N . ALA A 1 89 ? 9.670 6.669 -15.557 1.00 97.75 89 ALA A N 1
ATOM 666 C CA . ALA A 1 89 ? 10.956 6.637 -14.864 1.00 97.75 89 ALA A CA 1
ATOM 667 C C . ALA A 1 89 ? 11.921 5.534 -15.363 1.00 97.75 89 ALA A C 1
ATOM 669 O O . ALA A 1 89 ? 12.983 5.343 -14.770 1.00 97.75 89 ALA A O 1
ATOM 670 N N . GLY A 1 90 ? 11.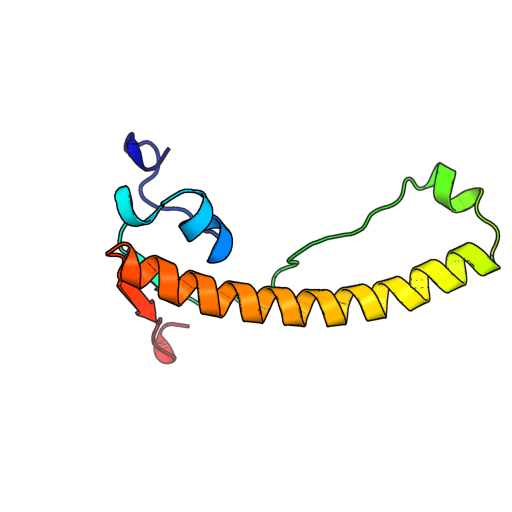576 4.808 -16.432 1.00 97.56 90 GLY A N 1
ATOM 671 C CA . GLY A 1 90 ? 12.401 3.751 -17.028 1.00 97.56 90 GLY A CA 1
ATOM 672 C C . GLY A 1 90 ? 12.138 2.347 -16.479 1.00 97.56 90 GLY A C 1
ATOM 673 O O . GLY A 1 90 ? 12.879 1.416 -16.797 1.00 97.56 90 GLY A O 1
ATOM 674 N N . GLY A 1 91 ? 11.100 2.177 -15.659 1.00 98.00 91 GLY A N 1
ATOM 675 C CA . GLY A 1 91 ? 10.662 0.876 -15.175 1.00 98.00 91 GLY A CA 1
ATOM 676 C C . GLY A 1 91 ? 9.892 0.066 -16.225 1.00 98.00 91 GLY A C 1
ATOM 677 O O . GLY A 1 91 ? 9.360 0.590 -17.200 1.00 98.00 91 GLY A O 1
ATOM 678 N N . SER A 1 92 ? 9.803 -1.242 -16.012 1.00 98.25 92 SER A N 1
ATOM 679 C CA . SER A 1 92 ? 9.014 -2.187 -16.803 1.00 98.25 92 SER A CA 1
ATOM 680 C C . SER A 1 92 ? 8.076 -2.964 -15.887 1.00 98.25 92 SER A C 1
ATOM 682 O O . SER A 1 92 ? 8.503 -3.476 -14.851 1.00 98.25 92 SER A O 1
ATOM 684 N N . ILE A 1 93 ? 6.803 -3.058 -16.271 1.00 97.44 93 ILE A N 1
ATOM 685 C CA . ILE A 1 93 ? 5.784 -3.810 -15.532 1.00 97.44 93 ILE A CA 1
ATOM 686 C C . ILE A 1 93 ? 5.477 -5.093 -16.299 1.00 97.44 93 ILE A C 1
ATOM 688 O O . ILE A 1 93 ? 5.170 -5.052 -17.488 1.00 97.44 93 ILE A O 1
ATOM 692 N N . ILE A 1 94 ? 5.575 -6.224 -15.609 1.00 96.88 94 ILE A N 1
ATOM 693 C CA . ILE A 1 94 ? 5.300 -7.560 -16.131 1.00 96.88 94 ILE A CA 1
ATOM 694 C C . ILE A 1 94 ? 4.063 -8.070 -15.405 1.00 96.88 94 ILE A C 1
ATOM 696 O O . ILE A 1 94 ? 4.088 -8.214 -14.184 1.00 96.88 94 ILE A O 1
ATOM 700 N N . GLU A 1 95 ? 2.980 -8.325 -16.130 1.00 95.44 95 GLU A N 1
ATOM 701 C CA . GLU A 1 95 ? 1.792 -8.954 -15.555 1.00 95.44 95 GLU A CA 1
ATOM 702 C C . GLU A 1 95 ? 1.976 -10.473 -15.505 1.00 95.44 95 GLU A C 1
ATOM 704 O O . GLU A 1 95 ? 2.439 -11.078 -16.475 1.00 95.44 95 GLU A O 1
ATOM 709 N N . ILE A 1 96 ? 1.634 -11.087 -14.369 1.00 93.81 96 ILE A N 1
ATOM 710 C CA . ILE A 1 96 ? 1.612 -12.545 -14.261 1.00 93.81 96 ILE A CA 1
ATOM 711 C C . ILE A 1 96 ? 0.506 -13.118 -15.154 1.00 93.81 96 ILE A C 1
ATOM 713 O O . ILE A 1 96 ? -0.593 -12.560 -15.233 1.00 93.81 96 ILE A O 1
ATOM 717 N N . SER A 1 97 ? 0.795 -14.234 -15.826 1.00 93.38 97 SER A N 1
ATOM 718 C CA . SER A 1 97 ? -0.208 -14.922 -16.635 1.00 93.38 97 SER A CA 1
ATOM 719 C C . SER A 1 97 ? -1.354 -15.430 -15.752 1.00 93.38 97 SER A C 1
ATOM 721 O O . SER A 1 97 ? -1.204 -15.593 -14.543 1.00 93.38 97 SER A O 1
ATOM 723 N N . THR A 1 98 ? -2.518 -15.688 -16.348 1.00 89.56 98 THR A N 1
ATOM 724 C CA . THR A 1 98 ? -3.640 -16.272 -15.595 1.00 89.56 98 THR A CA 1
ATOM 725 C C . THR A 1 98 ? -3.339 -17.694 -15.117 1.00 89.56 98 THR A C 1
ATOM 727 O O . THR A 1 98 ? -3.827 -18.071 -14.061 1.00 89.56 98 THR A O 1
ATOM 730 N N . ASP A 1 99 ? -2.526 -18.459 -15.852 1.00 91.88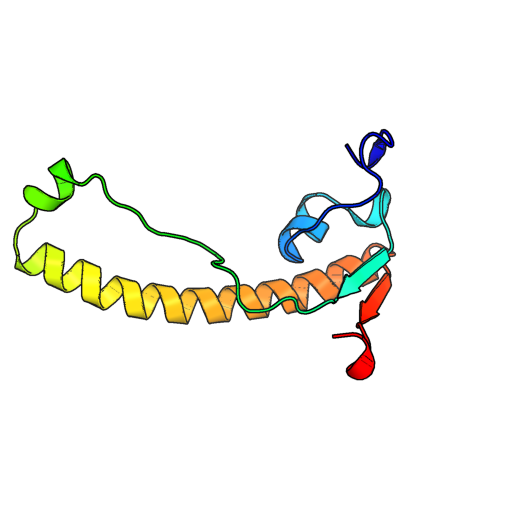 99 ASP A N 1
ATOM 731 C CA . ASP A 1 99 ? -2.158 -19.832 -15.476 1.00 91.88 99 ASP A CA 1
ATOM 732 C C . ASP A 1 99 ? -1.164 -19.869 -14.302 1.00 91.88 99 ASP A C 1
ATOM 734 O O . ASP A 1 99 ? -1.142 -20.835 -13.542 1.00 91.88 99 ASP A O 1
ATOM 738 N N . ASP A 1 100 ? -0.357 -18.815 -14.146 1.00 87.56 100 ASP A N 1
ATOM 739 C CA . ASP A 1 100 ? 0.644 -18.687 -13.080 1.00 87.56 100 ASP A CA 1
ATOM 740 C C . ASP A 1 100 ? 0.106 -17.979 -11.816 1.00 87.56 100 ASP A C 1
ATOM 742 O O . ASP A 1 100 ? 0.850 -17.827 -10.844 1.00 87.56 100 ASP A O 1
ATOM 746 N N . ARG A 1 101 ? -1.154 -17.517 -11.828 1.00 82.38 101 ARG A N 1
ATOM 747 C CA . ARG A 1 101 ? -1.808 -16.779 -10.733 1.00 82.38 101 ARG A CA 1
ATOM 748 C C . ARG A 1 101 ? -2.572 -17.708 -9.790 1.00 82.38 101 ARG A C 1
ATOM 750 O O . ARG A 1 101 ? -2.417 -17.526 -8.562 1.00 82.38 101 ARG A O 1
#

Radius of gyration: 18.65 Å; Cα contacts (8 Å, |Δi|>4): 72; chains: 1; bounding box: 47×29×44 Å

Sequence (101 aa):
MLQTGLADCGMLWPEAAVTFKIAEVAPYMLQADLGAVNSKTITVNADYWATLPGEVQETLNAVAVDYRDHLAGIAMERAEASRAAFIEAGGSIIEISTDDR

Solvent-accessible surface area (backbone atoms only — not comparable to full-atom values): 6185 Å² total; per-residue (Å²): 88,53,82,77,64,76,33,95,76,81,93,71,58,44,50,53,39,45,76,70,48,33,35,82,62,52,35,71,43,75,50,61,80,93,68,93,70,85,89,77,83,90,85,74,61,66,73,60,57,72,71,50,56,68,71,55,54,52,50,51,57,56,49,50,52,54,49,51,56,54,49,53,53,53,50,52,56,45,34,54,54,20,48,54,51,30,42,74,60,67,23,46,80,44,73,60,53,82,92,79,100